Protein AF-A0AAU5QF45-F1 (afdb_monomer)

Foldseek 3Di:
DKDWDLDDDPVVCCLELAVPFDQDPVRDTHRDPDHHFDWAWDKDWDDDPPDIDIDTARIWTKYFPDDWDDPDPVDRIIGMIDIGQDDDDPDPDSDDDDDPQWAAFQEWEWDLETDTPDPRHAFAADQVSCPRYQYVVLAFGDFNIWHAGNPRWTWGHGSPGIDTDTGD

Mean predicted aligned error: 10.62 Å

Structure (mmCIF, N/CA/C/O backbone):
data_AF-A0AAU5QF45-F1
#
_entry.id   AF-A0AAU5QF45-F1
#
loop_
_atom_site.group_PDB
_atom_site.id
_atom_site.type_symbol
_atom_site.label_atom_id
_atom_site.label_alt_id
_atom_site.label_comp_id
_atom_site.label_asym_id
_atom_site.label_entity_id
_atom_site.label_seq_id
_atom_site.pdbx_PDB_ins_code
_atom_site.Cartn_x
_atom_site.Cartn_y
_atom_site.Cartn_z
_atom_site.occupancy
_atom_site.B_iso_or_equiv
_atom_site.auth_seq_id
_atom_site.auth_comp_id
_atom_site.auth_asym_id
_atom_site.auth_atom_id
_atom_site.pdbx_PD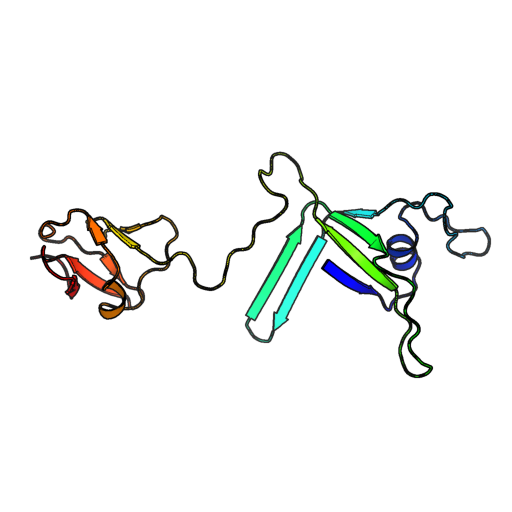B_model_num
ATOM 1 N N . MET A 1 1 ? 7.590 5.529 -5.315 1.00 82.38 1 MET A N 1
ATOM 2 C CA . MET A 1 1 ? 8.402 4.374 -4.861 1.00 82.38 1 MET A CA 1
ATOM 3 C C . MET A 1 1 ? 9.501 4.142 -5.879 1.00 82.38 1 MET A C 1
ATOM 5 O O . MET A 1 1 ? 9.221 4.347 -7.054 1.00 82.38 1 MET A O 1
ATOM 9 N N . THR A 1 2 ? 10.705 3.755 -5.465 1.00 88.69 2 THR A N 1
ATOM 10 C CA . THR A 1 2 ? 11.815 3.466 -6.383 1.00 88.69 2 THR A CA 1
ATOM 11 C C . THR A 1 2 ? 12.268 2.015 -6.259 1.00 88.69 2 THR A C 1
ATOM 13 O O . THR A 1 2 ? 12.228 1.444 -5.171 1.00 88.69 2 THR A O 1
ATOM 16 N N . PHE A 1 3 ? 12.667 1.408 -7.372 1.00 88.69 3 PHE A N 1
ATOM 17 C CA . PHE A 1 3 ? 13.317 0.098 -7.399 1.00 88.69 3 PHE A CA 1
ATOM 18 C C . PHE A 1 3 ? 14.321 0.038 -8.546 1.00 88.69 3 PHE A C 1
ATOM 20 O O . PHE A 1 3 ? 14.194 0.767 -9.526 1.00 88.69 3 PHE A O 1
ATOM 27 N N . THR A 1 4 ? 15.312 -0.837 -8.433 1.00 91.94 4 THR A N 1
ATOM 28 C CA . THR A 1 4 ? 16.371 -0.971 -9.436 1.00 91.94 4 THR A CA 1
ATOM 29 C C . THR A 1 4 ? 16.152 -2.239 -10.239 1.00 91.94 4 THR A C 1
ATOM 31 O O . THR A 1 4 ? 16.122 -3.333 -9.677 1.00 91.94 4 THR A O 1
ATOM 34 N N . LEU A 1 5 ? 16.019 -2.104 -11.557 1.00 91.50 5 LEU A N 1
ATOM 35 C CA . LEU A 1 5 ? 16.089 -3.254 -12.450 1.00 91.50 5 LEU A CA 1
ATOM 36 C C . LEU A 1 5 ? 17.552 -3.611 -12.704 1.00 91.50 5 LEU A C 1
ATOM 38 O O . LEU A 1 5 ? 18.365 -2.736 -12.987 1.00 91.50 5 LEU A O 1
ATOM 42 N N . GLN A 1 6 ? 17.866 -4.902 -12.642 1.00 91.81 6 GLN A N 1
ATOM 43 C CA . GLN A 1 6 ? 19.173 -5.437 -13.047 1.00 91.81 6 GLN A CA 1
ATOM 44 C C . GLN A 1 6 ? 19.124 -6.137 -14.411 1.00 91.81 6 GLN A C 1
ATOM 46 O O . GLN A 1 6 ? 20.151 -6.518 -14.961 1.00 91.81 6 GLN A O 1
ATOM 51 N N . GLN A 1 7 ? 17.926 -6.321 -14.968 1.00 91.31 7 GLN A N 1
ATOM 52 C CA . GLN A 1 7 ? 17.733 -6.951 -16.266 1.00 91.31 7 GLN A CA 1
ATOM 53 C C . GLN A 1 7 ? 17.799 -5.891 -17.370 1.00 91.31 7 GLN A C 1
ATOM 55 O O . GLN A 1 7 ? 17.075 -4.902 -17.324 1.00 91.31 7 GLN A O 1
ATOM 60 N N . PHE A 1 8 ? 18.660 -6.114 -18.364 1.00 91.75 8 PHE A N 1
ATOM 61 C CA . PHE A 1 8 ? 18.877 -5.222 -19.512 1.00 91.75 8 PHE A CA 1
ATOM 62 C C . PHE A 1 8 ? 18.262 -5.818 -20.783 1.00 91.75 8 PHE A C 1
ATOM 64 O O . PHE A 1 8 ? 18.930 -5.990 -21.801 1.00 91.75 8 PHE A O 1
ATOM 71 N N . ASP A 1 9 ? 16.984 -6.183 -20.716 1.00 94.31 9 ASP A N 1
ATOM 72 C CA . ASP A 1 9 ? 16.231 -6.602 -21.894 1.00 94.31 9 ASP A CA 1
ATOM 73 C C . ASP A 1 9 ? 15.424 -5.442 -22.491 1.00 94.31 9 ASP A C 1
ATOM 75 O O . ASP A 1 9 ? 15.320 -4.350 -21.929 1.00 94.31 9 ASP A O 1
ATOM 79 N N . THR A 1 10 ? 14.827 -5.671 -23.657 1.00 93.69 10 THR A N 1
ATOM 80 C CA . THR A 1 10 ? 14.033 -4.655 -24.354 1.00 93.69 10 THR A CA 1
ATOM 81 C C . THR A 1 10 ? 12.887 -4.094 -23.507 1.00 93.69 10 THR A C 1
ATOM 83 O O . THR A 1 10 ? 12.566 -2.910 -23.624 1.00 93.69 10 THR A O 1
ATOM 86 N N . ALA A 1 11 ? 12.253 -4.917 -22.668 1.00 93.56 11 ALA A N 1
ATOM 87 C CA . ALA A 1 11 ? 11.130 -4.487 -21.843 1.00 93.56 11 ALA A CA 1
ATOM 88 C C . ALA A 1 11 ? 11.601 -3.564 -20.709 1.00 93.56 11 ALA A C 1
ATOM 90 O O . ALA A 1 11 ? 11.032 -2.488 -20.518 1.00 93.56 11 ALA A O 1
ATOM 91 N N . ALA A 1 12 ? 12.678 -3.934 -20.017 1.00 92.31 12 ALA A N 1
ATOM 92 C CA . ALA A 1 12 ? 13.308 -3.126 -18.981 1.00 92.31 12 ALA A CA 1
ATOM 93 C C . ALA A 1 12 ? 13.858 -1.805 -19.535 1.00 92.31 12 ALA A C 1
ATOM 95 O O . ALA A 1 12 ? 13.633 -0.742 -18.956 1.00 92.31 12 ALA A O 1
ATOM 96 N N . LEU A 1 13 ? 14.509 -1.848 -20.700 1.00 94.12 13 LEU A N 1
ATOM 97 C CA . LEU A 1 13 ? 15.023 -0.651 -21.365 1.00 94.12 13 LEU A CA 1
ATOM 98 C C . LEU A 1 13 ? 13.896 0.301 -21.777 1.00 94.12 13 LEU A C 1
ATOM 100 O O . LEU A 1 13 ? 14.053 1.508 -21.640 1.00 94.12 13 LEU A O 1
ATOM 104 N N . ARG A 1 14 ? 12.735 -0.209 -22.205 1.00 94.88 14 ARG A N 1
ATOM 105 C CA . ARG A 1 14 ? 11.541 0.620 -22.458 1.00 94.88 14 ARG A CA 1
ATOM 106 C C . ARG A 1 14 ? 10.937 1.196 -21.183 1.00 94.88 14 ARG A C 1
ATOM 108 O O . ARG A 1 14 ? 10.520 2.348 -21.181 1.00 94.88 14 ARG A O 1
ATOM 115 N N . LEU A 1 15 ? 10.922 0.442 -20.086 1.00 93.62 15 LEU A N 1
ATOM 116 C CA . LEU A 1 15 ? 10.494 0.986 -18.794 1.00 93.62 15 LEU A CA 1
ATOM 117 C C . LEU A 1 15 ? 11.398 2.145 -18.337 1.00 93.62 15 LEU A C 1
ATOM 119 O O . LEU A 1 15 ? 10.901 3.109 -17.757 1.00 93.62 15 LEU A O 1
ATOM 123 N N . TYR A 1 16 ? 12.703 2.071 -18.623 1.00 94.88 16 TYR A N 1
ATOM 124 C CA . TYR A 1 16 ? 13.690 3.073 -18.213 1.00 94.88 16 TYR A CA 1
ATOM 125 C C . TYR A 1 16 ? 13.796 4.276 -19.169 1.00 94.88 16 TYR A C 1
ATOM 127 O O . TYR A 1 16 ? 13.716 5.421 -18.728 1.00 94.88 16 TYR A O 1
ATOM 135 N N . PHE A 1 17 ? 13.944 4.043 -20.476 1.00 94.81 17 PHE A N 1
ATOM 136 C CA . PHE A 1 17 ? 14.152 5.091 -21.487 1.00 94.81 17 PHE A CA 1
ATOM 137 C C . PHE A 1 17 ? 12.861 5.640 -22.103 1.00 94.81 17 PHE A C 1
ATOM 139 O O . PHE A 1 17 ? 12.905 6.663 -22.779 1.00 94.81 17 PHE A O 1
ATOM 146 N N . GLY A 1 18 ? 11.717 5.003 -21.852 1.00 94.94 18 GLY A N 1
ATOM 147 C CA . GLY A 1 18 ? 10.401 5.445 -22.308 1.00 94.94 18 GLY A CA 1
ATOM 148 C C . GLY A 1 18 ? 9.655 4.348 -23.064 1.00 94.94 18 GLY A C 1
ATOM 149 O O . GLY A 1 18 ? 10.239 3.606 -23.862 1.00 94.94 18 GLY A O 1
ATOM 150 N N . ALA A 1 19 ? 8.344 4.256 -22.839 1.00 95.56 19 ALA A N 1
ATOM 151 C CA . ALA A 1 19 ? 7.474 3.245 -23.442 1.00 95.56 19 ALA A CA 1
ATOM 152 C C . ALA A 1 19 ? 7.481 3.314 -24.978 1.00 95.56 19 ALA A C 1
ATOM 154 O O . ALA A 1 19 ? 7.336 2.299 -25.660 1.00 95.56 19 ALA A O 1
ATOM 155 N N . ASN A 1 20 ? 7.702 4.516 -25.513 1.00 96.31 20 ASN A N 1
ATOM 156 C CA . ASN A 1 20 ? 7.814 4.822 -26.932 1.00 96.31 20 ASN A CA 1
ATOM 157 C C . ASN A 1 20 ? 9.216 4.563 -27.523 1.00 96.31 20 ASN A C 1
ATOM 159 O O . ASN A 1 20 ? 9.462 4.950 -28.665 1.00 96.31 20 ASN A O 1
ATOM 163 N N . SER A 1 21 ? 10.134 3.909 -26.797 1.00 96.44 21 SER A N 1
ATOM 164 C CA . SER A 1 21 ? 11.488 3.631 -27.302 1.00 96.44 21 SER A CA 1
ATOM 165 C C . SER A 1 21 ? 11.461 2.621 -28.469 1.00 96.44 21 SER A C 1
ATOM 167 O O . SER A 1 21 ? 11.018 1.470 -28.286 1.00 96.44 21 SER A O 1
ATOM 169 N N . PRO A 1 22 ? 11.921 3.009 -29.678 1.00 95.94 22 PRO A N 1
ATOM 170 C CA . PRO A 1 22 ? 11.913 2.140 -30.851 1.00 95.94 22 PRO A CA 1
ATOM 171 C C . PRO A 1 22 ? 13.019 1.082 -30.789 1.00 95.94 22 PRO A C 1
ATOM 173 O O . PRO A 1 22 ? 14.043 1.269 -30.137 1.00 95.94 22 PRO A O 1
ATOM 176 N N . ILE A 1 23 ? 12.824 -0.017 -31.523 1.00 96.56 23 ILE A N 1
ATOM 177 C CA . ILE A 1 23 ? 13.908 -0.958 -31.836 1.00 96.56 23 ILE A CA 1
ATOM 178 C C . ILE A 1 23 ? 14.524 -0.523 -33.155 1.00 96.56 23 ILE A C 1
ATOM 180 O O . ILE A 1 23 ? 13.808 -0.346 -34.143 1.00 96.56 23 ILE A O 1
ATOM 184 N N . LEU A 1 24 ? 15.832 -0.308 -33.154 1.00 95.88 24 LEU A N 1
ATOM 185 C CA . LEU A 1 24 ? 16.582 0.095 -34.333 1.00 95.88 24 LEU A CA 1
ATOM 186 C C . LEU A 1 24 ? 16.886 -1.124 -35.227 1.00 95.88 24 LEU A C 1
ATOM 188 O O . LEU A 1 24 ? 16.775 -2.266 -34.775 1.00 95.88 24 LEU A O 1
ATOM 192 N N . PRO A 1 25 ? 17.273 -0.919 -36.501 1.00 95.69 25 PRO A N 1
ATOM 193 C CA . PRO A 1 25 ? 17.556 -2.020 -37.429 1.00 95.69 25 PRO A CA 1
ATOM 194 C C . PRO A 1 25 ? 18.666 -2.979 -36.974 1.00 95.69 25 PRO A C 1
ATOM 196 O O . PRO A 1 25 ? 18.708 -4.119 -37.426 1.00 95.69 25 PRO A O 1
ATOM 199 N N . ASP A 1 26 ? 19.552 -2.527 -36.087 1.00 94.44 26 ASP A N 1
ATOM 200 C CA . ASP A 1 26 ? 20.628 -3.319 -35.481 1.00 94.44 26 ASP A CA 1
ATOM 201 C C . ASP A 1 26 ? 20.188 -4.093 -34.221 1.00 94.44 26 ASP A C 1
ATOM 203 O O . ASP A 1 26 ? 20.990 -4.807 -33.623 1.00 94.44 26 ASP A O 1
ATOM 207 N N . GLY A 1 27 ? 18.919 -3.966 -33.819 1.00 91.38 27 GLY A N 1
ATOM 208 C CA . GLY A 1 27 ? 18.349 -4.599 -32.630 1.00 91.38 27 GLY A CA 1
ATOM 209 C C . GLY A 1 27 ? 18.519 -3.803 -31.333 1.00 91.38 27 GLY A C 1
ATOM 210 O O . GLY A 1 27 ? 18.005 -4.232 -30.299 1.00 91.38 27 GLY A O 1
ATOM 211 N N . SER A 1 28 ? 19.192 -2.649 -31.358 1.00 94.31 28 SER A N 1
ATOM 212 C CA . SER A 1 28 ? 19.330 -1.791 -30.178 1.00 94.31 28 SER A CA 1
ATOM 213 C C . SER A 1 28 ? 18.027 -1.054 -29.839 1.00 94.31 28 SER A C 1
ATOM 215 O O . SER A 1 28 ? 17.150 -0.862 -30.686 1.00 94.31 28 SER A O 1
ATOM 217 N N . VAL A 1 29 ? 17.882 -0.640 -28.577 1.00 95.50 29 VAL A N 1
ATOM 218 C CA . VAL A 1 29 ? 16.759 0.198 -28.131 1.00 95.50 29 VAL A CA 1
ATOM 219 C C . VAL A 1 29 ? 17.171 1.661 -28.257 1.00 95.50 29 VAL A C 1
ATOM 221 O O . VAL A 1 29 ? 18.080 2.116 -27.566 1.00 95.50 29 VAL A O 1
ATOM 224 N N . GLY A 1 30 ? 16.511 2.399 -29.147 1.00 94.56 30 GLY A N 1
ATOM 225 C CA . GLY A 1 30 ? 16.758 3.826 -29.331 1.00 94.56 30 GLY A CA 1
ATOM 226 C C . GLY A 1 30 ? 16.154 4.646 -28.194 1.00 94.56 30 GLY A C 1
ATOM 227 O O . GLY A 1 30 ? 15.021 4.395 -27.790 1.00 94.56 30 GLY A O 1
ATOM 228 N N . VAL A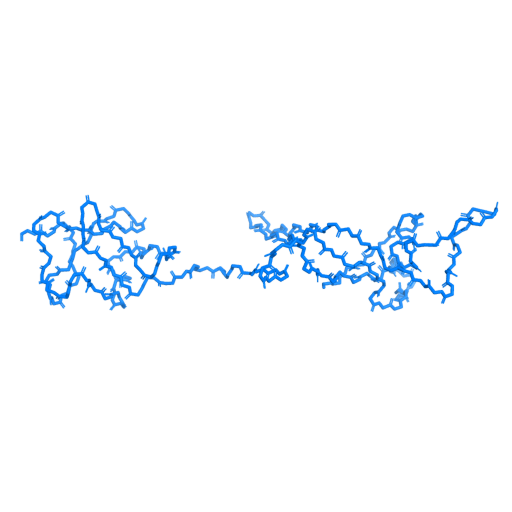 1 31 ? 16.879 5.653 -27.705 1.00 94.38 31 VAL A N 1
ATOM 229 C CA . VAL A 1 31 ? 16.364 6.579 -26.685 1.00 94.38 31 VAL A CA 1
ATOM 230 C C . VAL A 1 31 ? 15.616 7.726 -27.378 1.00 94.38 31 VAL A C 1
ATOM 232 O O . VAL A 1 31 ? 16.233 8.472 -28.144 1.00 94.38 31 VAL A O 1
ATOM 235 N N . PRO A 1 32 ? 14.300 7.880 -27.162 1.00 93.69 32 PRO A N 1
ATOM 236 C CA . PRO A 1 32 ? 13.516 8.932 -27.797 1.00 93.69 32 PRO A CA 1
ATOM 237 C C . PRO A 1 32 ? 13.879 10.314 -27.238 1.00 93.69 32 PRO A C 1
ATOM 239 O O . PRO A 1 32 ? 14.190 10.472 -26.061 1.00 93.69 32 PRO A O 1
ATOM 242 N N . THR A 1 33 ? 13.794 11.346 -28.081 1.00 94.19 33 THR A N 1
ATOM 243 C CA . THR A 1 33 ? 14.033 12.745 -27.676 1.00 94.19 33 THR A CA 1
ATOM 244 C C . THR A 1 33 ? 12.958 13.280 -26.733 1.00 94.19 33 THR A C 1
ATOM 246 O O . THR A 1 33 ? 13.243 14.146 -25.910 1.00 94.19 33 THR A O 1
ATOM 249 N N . ASN A 1 34 ? 11.735 12.755 -26.841 1.00 94.56 34 ASN A N 1
ATOM 250 C CA . ASN A 1 34 ? 10.635 13.006 -25.920 1.00 94.56 34 ASN A CA 1
ATOM 251 C C . ASN A 1 34 ? 10.124 11.664 -25.358 1.00 94.56 34 ASN A C 1
ATOM 253 O O . ASN A 1 34 ? 9.234 11.047 -25.953 1.00 94.56 34 ASN A O 1
ATOM 257 N N . PRO A 1 35 ? 10.742 11.155 -24.283 1.00 94.50 35 PRO A N 1
ATOM 258 C CA . PRO A 1 35 ? 10.392 9.867 -23.701 1.00 94.50 35 PRO A CA 1
ATOM 259 C C . PRO A 1 35 ? 9.051 9.912 -22.967 1.00 94.50 35 PRO A C 1
ATOM 261 O O . PRO A 1 35 ? 8.773 10.835 -22.202 1.00 94.50 35 PRO A O 1
ATOM 264 N N . GLU A 1 36 ? 8.228 8.886 -23.178 1.00 96.25 36 GLU A N 1
ATOM 265 C CA . GLU A 1 36 ? 6.919 8.751 -22.535 1.00 96.25 36 GLU A CA 1
ATOM 266 C C . GLU A 1 36 ? 6.963 7.724 -21.392 1.00 96.25 36 GLU A C 1
ATOM 268 O O . GLU A 1 36 ? 7.483 6.619 -21.582 1.00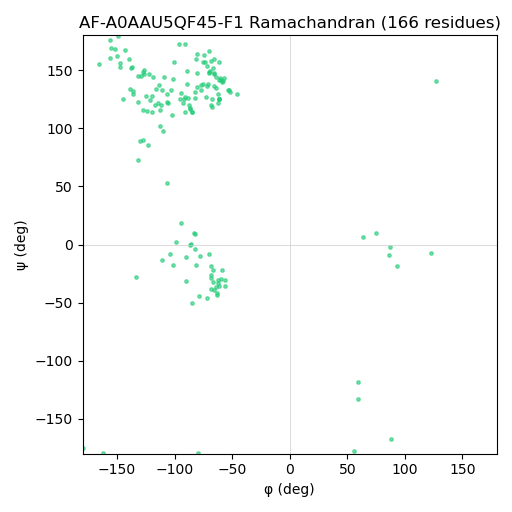 96.25 36 GLU A O 1
ATOM 273 N N . PRO A 1 37 ? 6.408 8.036 -20.206 1.00 96.00 37 PRO A N 1
ATOM 274 C CA . PRO A 1 37 ? 6.339 7.082 -19.107 1.00 96.00 37 PRO A CA 1
ATOM 275 C C . PRO A 1 37 ? 5.418 5.910 -19.462 1.00 96.00 37 PRO A C 1
ATOM 277 O O . PRO A 1 37 ? 4.397 6.070 -20.133 1.00 96.00 37 PRO A O 1
ATOM 280 N N . THR A 1 38 ? 5.735 4.724 -18.949 1.00 96.00 38 THR A N 1
ATOM 281 C CA . THR A 1 38 ? 4.836 3.572 -19.074 1.00 96.00 38 THR A CA 1
ATOM 282 C C . THR A 1 38 ? 3.637 3.767 -18.151 1.00 96.00 38 THR A C 1
ATOM 284 O O . THR A 1 38 ? 3.814 3.999 -16.957 1.00 96.00 38 THR A O 1
ATOM 287 N N . GLN A 1 39 ? 2.416 3.656 -18.679 1.00 95.31 39 GLN A N 1
ATOM 288 C CA . GLN A 1 39 ? 1.196 3.674 -17.869 1.00 95.31 39 GLN A CA 1
ATOM 289 C C . GLN A 1 39 ? 0.650 2.258 -17.682 1.00 95.31 39 GLN A C 1
ATOM 291 O O . GLN A 1 39 ? 0.154 1.651 -18.629 1.00 95.31 39 GLN A O 1
ATOM 296 N N . SER A 1 40 ? 0.714 1.734 -16.458 1.00 93.38 40 SER A N 1
ATOM 297 C CA . SER A 1 40 ? 0.207 0.395 -16.137 1.00 93.38 40 SER A CA 1
ATOM 298 C C . SER A 1 40 ? -0.248 0.274 -14.684 1.00 93.38 40 SER A C 1
ATOM 300 O O . SER A 1 40 ? 0.030 1.140 -13.850 1.00 93.38 40 SER A O 1
ATOM 302 N N . GLY A 1 41 ? -0.942 -0.821 -14.368 1.00 92.31 41 GLY A N 1
ATOM 303 C CA . GLY A 1 41 ? -1.115 -1.245 -12.982 1.00 92.31 41 GLY A CA 1
ATOM 304 C C . GLY A 1 41 ? 0.226 -1.670 -12.378 1.00 92.31 41 GLY A C 1
ATOM 305 O O . GLY A 1 41 ? 1.126 -2.111 -13.097 1.00 92.31 41 GLY A O 1
ATOM 306 N N . PHE A 1 42 ? 0.357 -1.524 -11.064 1.00 91.81 42 PHE A N 1
ATOM 307 C CA . PHE A 1 42 ? 1.553 -1.891 -10.320 1.00 91.81 42 PHE A CA 1
ATOM 308 C C . PHE A 1 42 ? 1.173 -2.617 -9.027 1.00 91.81 42 PHE A C 1
ATOM 310 O O . PHE A 1 42 ? 0.313 -2.149 -8.280 1.00 91.81 42 PHE A O 1
ATOM 317 N N . LEU A 1 43 ? 1.826 -3.747 -8.760 1.00 90.19 43 LEU A N 1
ATOM 318 C CA . LEU A 1 43 ? 1.687 -4.523 -7.532 1.00 90.19 43 LEU A CA 1
ATOM 319 C C . LEU A 1 43 ? 3.084 -4.860 -7.007 1.00 90.19 43 LEU A C 1
ATOM 321 O O . LEU A 1 43 ? 3.863 -5.505 -7.703 1.00 90.19 43 LEU A O 1
ATOM 325 N N . ALA A 1 44 ? 3.374 -4.461 -5.774 1.00 88.94 44 ALA A N 1
ATOM 326 C CA . ALA A 1 44 ? 4.520 -4.945 -5.014 1.00 88.94 44 ALA A CA 1
ATOM 327 C C . ALA A 1 44 ? 4.018 -5.690 -3.782 1.00 88.94 44 ALA A C 1
ATOM 329 O O . ALA A 1 44 ? 3.138 -5.196 -3.082 1.00 88.94 44 ALA A O 1
ATOM 330 N N . ILE A 1 45 ? 4.587 -6.860 -3.510 1.00 87.25 45 ILE A N 1
ATOM 331 C CA . ILE A 1 45 ? 4.331 -7.619 -2.288 1.00 87.25 45 ILE A CA 1
ATOM 332 C C . ILE A 1 45 ? 5.667 -7.750 -1.569 1.00 87.25 45 ILE A C 1
ATOM 334 O O . ILE A 1 45 ? 6.596 -8.377 -2.071 1.00 87.25 45 ILE A O 1
ATOM 338 N N . PHE A 1 46 ? 5.760 -7.115 -0.412 1.00 86.31 46 PHE A N 1
ATOM 339 C CA . PHE A 1 46 ? 6.876 -7.212 0.509 1.00 86.31 46 PHE A CA 1
ATOM 340 C C . PHE A 1 46 ? 6.613 -8.405 1.424 1.00 86.31 46 PHE A C 1
ATOM 342 O O . PHE A 1 46 ? 5.588 -8.452 2.107 1.00 86.31 46 PHE A O 1
ATOM 349 N N . VAL A 1 47 ? 7.522 -9.374 1.389 1.00 88.75 47 VAL A N 1
ATOM 350 C CA . VAL A 1 47 ? 7.448 -10.606 2.175 1.00 88.75 47 VAL A CA 1
ATOM 351 C C . VAL A 1 47 ? 8.566 -10.574 3.207 1.00 88.75 47 VAL A C 1
ATOM 353 O O . VAL A 1 47 ? 9.736 -10.502 2.831 1.00 88.75 47 VAL A O 1
ATOM 356 N N . ASP A 1 48 ? 8.203 -10.626 4.486 1.00 87.44 48 ASP A N 1
ATOM 357 C CA . ASP A 1 48 ? 9.127 -10.730 5.617 1.00 87.44 48 ASP A CA 1
ATOM 358 C C . ASP A 1 48 ? 8.676 -11.867 6.546 1.00 87.44 48 ASP A C 1
ATOM 360 O O . ASP A 1 48 ? 7.849 -11.691 7.447 1.00 87.44 48 ASP A O 1
ATOM 364 N N . GLY A 1 49 ? 9.169 -13.077 6.265 1.00 90.50 49 GLY A N 1
ATOM 365 C CA . GLY A 1 49 ? 8.719 -14.294 6.937 1.00 90.50 49 GLY A CA 1
ATOM 366 C C . GLY A 1 49 ? 7.217 -14.526 6.742 1.00 90.50 49 GLY A C 1
ATOM 367 O O . GLY A 1 49 ? 6.752 -14.701 5.619 1.00 90.50 49 GLY A O 1
ATOM 368 N N . GLU A 1 50 ? 6.460 -14.535 7.841 1.00 84.62 50 GLU A N 1
ATOM 369 C CA . GLU A 1 50 ? 4.994 -14.668 7.823 1.00 84.62 50 GLU A CA 1
ATOM 370 C C . GLU A 1 50 ? 4.271 -13.339 7.529 1.00 84.62 50 GLU A C 1
ATOM 372 O O . GLU A 1 50 ? 3.098 -13.334 7.140 1.00 84.62 50 GLU A O 1
ATOM 377 N N . ASN A 1 51 ? 4.960 -12.202 7.678 1.00 77.56 51 ASN A N 1
ATOM 378 C CA . ASN A 1 51 ? 4.380 -10.886 7.453 1.00 77.56 51 ASN A CA 1
ATOM 379 C C . ASN A 1 51 ? 4.390 -10.539 5.964 1.00 77.56 51 ASN A C 1
ATOM 381 O O . ASN A 1 51 ? 5.415 -10.614 5.285 1.00 77.56 51 ASN A O 1
ATOM 385 N N . HIS A 1 52 ? 3.236 -10.095 5.474 1.00 81.56 52 HIS A N 1
ATOM 386 C CA . HIS A 1 52 ? 3.063 -9.660 4.097 1.00 81.56 52 HIS A CA 1
ATOM 387 C C . HIS A 1 52 ? 2.507 -8.241 4.077 1.00 81.56 52 HIS A C 1
ATOM 389 O O . HIS A 1 52 ? 1.469 -7.959 4.678 1.00 81.56 52 HIS A O 1
ATOM 395 N N . PHE A 1 53 ? 3.171 -7.354 3.346 1.00 82.25 53 PHE A N 1
ATOM 396 C CA . PHE A 1 53 ? 2.674 -6.015 3.059 1.00 82.25 53 PHE A CA 1
ATOM 397 C C . PHE A 1 53 ? 2.582 -5.847 1.547 1.00 82.25 53 PHE A C 1
ATOM 399 O O . PHE A 1 53 ? 3.562 -6.048 0.841 1.00 82.25 53 PHE A O 1
ATOM 406 N N . ALA A 1 54 ? 1.408 -5.498 1.027 1.00 84.75 54 ALA A N 1
ATOM 407 C CA . ALA A 1 54 ? 1.211 -5.306 -0.404 1.00 84.75 54 ALA A CA 1
ATOM 408 C C . ALA A 1 54 ? 0.917 -3.839 -0.723 1.00 84.75 54 ALA A C 1
ATOM 410 O O . ALA A 1 54 ? 0.116 -3.186 -0.057 1.00 84.75 54 ALA A O 1
ATOM 411 N N . PHE A 1 55 ? 1.535 -3.343 -1.790 1.00 86.31 55 PHE A N 1
ATOM 412 C CA . PHE A 1 55 ? 1.237 -2.060 -2.401 1.00 86.31 55 PHE A CA 1
ATOM 413 C C . PHE A 1 55 ? 0.633 -2.298 -3.783 1.00 86.31 55 PHE A C 1
ATOM 415 O O . PHE A 1 55 ? 1.309 -2.802 -4.678 1.00 86.31 55 PHE A O 1
ATOM 422 N N . TYR A 1 56 ? -0.629 -1.912 -3.964 1.00 88.81 56 TYR A N 1
ATOM 423 C CA . TYR A 1 56 ? -1.332 -2.027 -5.238 1.00 88.81 56 TYR A CA 1
ATOM 424 C C . TYR A 1 56 ? -1.788 -0.656 -5.737 1.00 88.81 56 TYR A C 1
ATOM 426 O O . TYR A 1 56 ? -2.479 0.076 -5.029 1.00 88.81 56 TYR A O 1
ATOM 434 N N . ALA A 1 57 ? -1.435 -0.334 -6.980 1.00 91.62 57 ALA A N 1
ATOM 435 C CA . ALA A 1 57 ? -1.922 0.828 -7.705 1.00 91.62 57 ALA A CA 1
ATOM 436 C C . ALA A 1 57 ? -2.552 0.369 -9.033 1.00 91.62 57 ALA A C 1
ATOM 438 O O . ALA A 1 57 ? -1.830 -0.115 -9.906 1.00 91.62 57 ALA A O 1
ATOM 439 N N . PRO A 1 58 ? -3.874 0.538 -9.240 1.00 91.00 58 PRO A N 1
ATOM 440 C CA . PRO A 1 58 ? -4.538 0.123 -10.482 1.00 91.00 58 PRO A CA 1
ATOM 441 C C . PRO A 1 58 ? -4.087 0.944 -11.698 1.00 91.00 58 PRO A C 1
ATOM 443 O O . PRO A 1 58 ? -4.188 0.482 -12.831 1.00 91.00 58 PRO A O 1
ATOM 446 N N . ARG A 1 59 ? -3.562 2.153 -11.466 1.00 93.75 59 ARG A N 1
ATOM 447 C CA . ARG A 1 59 ? -2.907 2.986 -12.473 1.00 93.75 59 ARG A CA 1
ATOM 448 C C . ARG A 1 59 ? -1.665 3.628 -11.874 1.00 93.75 59 ARG A C 1
ATOM 450 O O . ARG A 1 59 ? -1.712 4.191 -10.781 1.00 93.75 59 ARG A O 1
ATOM 457 N N . SER A 1 60 ? -0.568 3.580 -12.610 1.00 94.50 60 SER A N 1
ATOM 458 C CA . SER A 1 60 ? 0.689 4.221 -12.250 1.00 94.50 60 SER A CA 1
ATOM 459 C C . SER A 1 60 ? 1.438 4.686 -13.494 1.00 94.50 60 SER A C 1
ATOM 461 O O . SER A 1 60 ? 1.253 4.125 -14.572 1.00 94.50 60 SER A O 1
ATOM 463 N N . GLU A 1 61 ? 2.255 5.721 -13.332 1.00 95.69 61 GLU A N 1
ATOM 464 C CA . GLU A 1 61 ? 3.307 6.101 -14.272 1.00 95.69 61 GLU A CA 1
ATOM 465 C C . GLU A 1 61 ? 4.619 5.479 -13.788 1.00 95.69 61 GLU A C 1
ATOM 467 O O . GLU A 1 61 ? 5.015 5.680 -12.635 1.00 95.69 61 GLU A O 1
ATOM 472 N N . ILE A 1 62 ? 5.274 4.720 -14.662 1.00 95.00 62 ILE A N 1
ATOM 473 C CA . ILE A 1 62 ? 6.574 4.100 -14.418 1.00 95.00 62 ILE A CA 1
ATOM 474 C C . ILE A 1 62 ? 7.581 4.730 -15.373 1.00 95.00 62 ILE A C 1
ATOM 476 O O . ILE A 1 62 ? 7.392 4.703 -16.593 1.00 95.00 62 ILE A O 1
ATOM 480 N N . TYR A 1 63 ? 8.630 5.323 -14.813 1.00 94.44 63 TYR A N 1
ATOM 481 C CA . TYR A 1 63 ? 9.688 5.973 -15.582 1.00 94.44 63 TYR A CA 1
ATOM 482 C C . TYR A 1 63 ? 10.998 6.009 -14.797 1.00 94.44 63 TYR A C 1
ATOM 484 O O . TYR A 1 63 ? 10.991 5.717 -13.601 1.00 94.44 63 TYR A O 1
ATOM 492 N N . ARG A 1 64 ? 12.123 6.362 -15.434 1.00 92.81 64 ARG A N 1
ATOM 493 C CA . ARG A 1 64 ? 13.410 6.477 -14.729 1.00 92.81 64 ARG A CA 1
ATOM 494 C C . ARG A 1 64 ? 13.298 7.396 -13.511 1.00 92.81 64 ARG A C 1
ATOM 496 O O . ARG A 1 64 ? 12.726 8.485 -13.592 1.00 92.81 64 ARG A O 1
ATOM 503 N N . ALA A 1 65 ? 13.836 6.934 -12.388 1.00 90.44 65 ALA A N 1
ATOM 504 C CA . ALA A 1 65 ? 13.924 7.726 -11.164 1.00 90.44 65 ALA A CA 1
ATOM 505 C C . ALA A 1 65 ? 15.232 8.517 -11.084 1.00 90.44 65 ALA A C 1
ATOM 507 O O . ALA A 1 65 ? 15.244 9.595 -10.499 1.00 90.44 65 ALA A O 1
ATOM 508 N N . ASP A 1 66 ? 16.303 7.969 -11.655 1.00 89.12 66 ASP A N 1
ATOM 509 C CA . ASP A 1 66 ? 17.657 8.513 -11.590 1.00 89.12 66 ASP A CA 1
ATOM 510 C C . ASP A 1 66 ? 18.489 8.007 -12.781 1.00 89.12 66 ASP A C 1
ATOM 512 O O . ASP A 1 66 ? 18.020 7.175 -13.576 1.00 89.12 66 ASP A O 1
ATOM 516 N N . ASP A 1 67 ? 19.718 8.499 -12.894 1.00 88.00 67 ASP A N 1
ATOM 517 C CA . ASP A 1 67 ? 20.714 8.038 -13.854 1.00 88.00 67 ASP A CA 1
ATOM 518 C C . ASP A 1 67 ? 21.070 6.556 -13.639 1.00 88.00 67 ASP A C 1
ATOM 520 O O . ASP A 1 67 ? 20.862 5.969 -12.574 1.00 88.00 67 ASP A O 1
ATOM 524 N N . MET A 1 68 ? 21.577 5.913 -14.694 1.00 86.12 68 MET A N 1
ATOM 525 C CA . MET A 1 68 ? 21.963 4.505 -14.651 1.00 86.12 68 MET A CA 1
ATOM 526 C C . MET A 1 68 ? 23.069 4.309 -13.611 1.00 86.12 68 MET A C 1
ATOM 528 O O . MET A 1 68 ? 24.121 4.944 -13.675 1.00 86.12 68 MET A O 1
ATOM 532 N N . ALA A 1 69 ? 22.837 3.401 -12.669 1.00 84.31 69 ALA A N 1
ATOM 533 C CA . ALA A 1 69 ? 23.757 3.146 -11.577 1.00 84.31 69 ALA A CA 1
ATOM 534 C C . ALA A 1 69 ? 24.830 2.146 -12.019 1.00 84.31 69 ALA A C 1
ATOM 536 O O . ALA A 1 69 ? 24.535 0.979 -12.275 1.00 84.31 69 ALA A O 1
ATOM 537 N N . ILE A 1 70 ? 26.081 2.598 -12.083 1.00 81.31 70 ILE A N 1
ATOM 538 C CA . ILE A 1 70 ? 27.268 1.753 -12.258 1.00 81.31 70 ILE A CA 1
ATOM 539 C C . ILE A 1 70 ? 28.224 2.137 -11.131 1.00 81.31 70 ILE A C 1
ATOM 541 O O . ILE A 1 70 ? 28.964 3.110 -11.246 1.00 81.31 70 ILE A O 1
ATOM 545 N N . ALA A 1 71 ? 28.109 1.447 -9.997 1.00 73.00 71 ALA A N 1
ATOM 546 C CA . ALA A 1 71 ? 28.768 1.867 -8.761 1.00 73.00 71 ALA A CA 1
ATOM 547 C C . ALA A 1 71 ? 30.264 1.511 -8.731 1.00 73.00 71 ALA A C 1
ATOM 549 O O . ALA A 1 71 ? 31.084 2.348 -8.359 1.00 73.00 71 ALA A O 1
ATOM 550 N N . ASP A 1 72 ? 30.625 0.298 -9.148 1.00 74.12 72 ASP A N 1
ATOM 551 C CA . ASP A 1 72 ? 32.002 -0.199 -9.206 1.00 74.12 72 ASP A CA 1
ATOM 552 C C . ASP A 1 72 ? 32.092 -1.435 -10.128 1.00 74.12 72 ASP A C 1
ATOM 554 O O . ASP A 1 72 ? 31.101 -1.851 -10.728 1.00 74.12 72 ASP A O 1
ATOM 558 N N . THR A 1 73 ? 33.294 -2.003 -10.275 1.00 71.62 73 THR A N 1
ATOM 559 C CA . THR A 1 73 ? 33.562 -3.180 -11.126 1.00 71.62 73 THR A CA 1
ATOM 560 C C . THR A 1 73 ? 32.919 -4.470 -10.599 1.00 71.62 73 THR A C 1
ATOM 562 O O . THR A 1 73 ? 32.799 -5.441 -11.344 1.00 71.62 73 THR A O 1
ATOM 565 N N . GLU A 1 74 ? 32.534 -4.509 -9.323 1.00 77.56 74 GLU A N 1
ATOM 566 C CA . GLU A 1 74 ? 32.024 -5.706 -8.641 1.00 77.56 74 GLU A CA 1
ATOM 567 C C . GLU A 1 74 ? 30.490 -5.690 -8.507 1.00 77.56 74 GLU A C 1
ATOM 569 O O . GLU A 1 74 ? 29.858 -6.731 -8.321 1.00 77.56 74 GLU A O 1
ATOM 574 N N . SER A 1 75 ? 29.882 -4.516 -8.660 1.00 80.06 75 SER A N 1
ATOM 575 C CA . SER A 1 75 ? 28.451 -4.272 -8.585 1.00 80.06 75 SER A CA 1
ATOM 576 C C . SER A 1 75 ? 27.788 -4.441 -9.946 1.00 80.06 75 SER A C 1
ATOM 578 O O . SER A 1 75 ? 28.263 -3.968 -10.978 1.00 80.06 75 SER A O 1
ATOM 580 N N . LEU A 1 76 ? 26.618 -5.076 -9.945 1.00 84.06 76 LEU A N 1
ATOM 581 C CA . LEU A 1 76 ? 25.780 -5.150 -11.136 1.00 84.06 76 LEU A CA 1
ATOM 582 C C . LEU A 1 76 ? 25.268 -3.753 -11.505 1.00 84.06 76 LEU A C 1
ATOM 584 O O . LEU A 1 76 ? 24.815 -3.001 -10.639 1.00 84.06 76 LEU A O 1
ATOM 588 N N . ALA A 1 77 ? 25.305 -3.430 -12.799 1.00 87.25 77 ALA A N 1
ATOM 589 C CA . ALA A 1 77 ? 24.680 -2.218 -13.308 1.00 87.25 77 ALA A CA 1
ATOM 590 C C . ALA A 1 77 ? 23.171 -2.237 -13.018 1.00 87.25 77 ALA A C 1
ATOM 592 O O . ALA A 1 77 ? 22.518 -3.283 -13.075 1.00 87.25 77 ALA A O 1
ATOM 593 N N . GLY A 1 78 ? 22.620 -1.070 -12.705 1.00 91.94 78 GLY A N 1
ATOM 594 C CA . GLY A 1 78 ? 21.232 -0.913 -12.304 1.00 91.94 78 GLY A CA 1
ATOM 595 C C . GLY A 1 78 ? 20.523 0.175 -13.093 1.00 91.94 78 GLY A C 1
ATOM 596 O O . GLY A 1 78 ? 21.100 1.214 -13.405 1.00 91.94 78 GLY A O 1
ATOM 597 N N . LEU A 1 79 ? 19.242 -0.051 -13.365 1.00 93.75 79 LEU A N 1
ATOM 598 C CA . LEU A 1 79 ? 18.329 0.920 -13.959 1.00 93.75 79 LEU A CA 1
ATOM 599 C C . LEU A 1 79 ? 17.311 1.354 -12.893 1.00 93.75 79 LEU A C 1
ATOM 601 O O . LEU A 1 79 ? 16.346 0.622 -12.643 1.00 93.75 79 LEU A O 1
ATOM 605 N N . PRO A 1 80 ? 17.513 2.506 -12.223 1.00 94.06 80 PRO A N 1
ATOM 606 C CA . PRO A 1 80 ? 16.576 2.998 -11.220 1.00 94.06 80 PRO A CA 1
ATOM 607 C C . PRO A 1 80 ? 15.250 3.426 -11.857 1.00 94.06 80 PRO A C 1
ATOM 609 O O . PRO A 1 80 ? 15.194 4.346 -12.675 1.00 94.06 80 PRO A O 1
ATOM 612 N N . LEU A 1 81 ? 14.159 2.789 -11.446 1.00 95.00 81 LEU A N 1
ATOM 613 C CA . LEU A 1 81 ? 12.798 3.118 -11.850 1.00 95.00 81 LEU A CA 1
ATOM 614 C C . LEU A 1 81 ? 12.013 3.737 -10.704 1.00 95.00 81 LEU A C 1
ATOM 616 O O . LEU A 1 81 ? 12.140 3.348 -9.544 1.00 95.00 81 LEU A O 1
ATOM 620 N N . GLY A 1 82 ? 11.164 4.691 -11.057 1.00 94.38 82 GLY A N 1
ATOM 621 C CA . GLY A 1 82 ? 10.201 5.342 -10.194 1.00 94.38 82 GLY A CA 1
ATOM 622 C C . GLY A 1 82 ? 8.788 4.937 -10.582 1.00 94.38 82 GLY A C 1
ATOM 623 O O . GLY A 1 82 ? 8.411 4.991 -11.749 1.00 94.38 82 GLY A O 1
ATOM 624 N N . VAL A 1 83 ? 7.994 4.571 -9.580 1.00 94.69 83 VAL A N 1
ATOM 625 C CA . VAL A 1 83 ? 6.550 4.358 -9.697 1.00 94.69 83 VAL A CA 1
ATOM 626 C C . VAL A 1 83 ? 5.834 5.515 -9.035 1.00 94.69 83 VAL A C 1
ATOM 628 O O . VAL A 1 83 ? 6.002 5.763 -7.829 1.00 94.69 83 VAL A O 1
ATOM 631 N N . LYS A 1 84 ? 4.996 6.178 -9.826 1.00 93.81 84 LYS A N 1
ATOM 632 C CA . LYS A 1 84 ? 4.084 7.230 -9.403 1.00 93.81 84 LYS A CA 1
ATOM 633 C C . LYS A 1 84 ? 2.644 6.728 -9.555 1.00 93.81 84 LYS A C 1
ATOM 635 O O . LYS A 1 84 ? 2.129 6.676 -10.670 1.00 93.81 84 LYS A O 1
ATOM 640 N N . PRO A 1 85 ? 1.987 6.326 -8.458 1.00 92.94 85 PRO A N 1
ATOM 641 C CA . PRO A 1 85 ? 0.571 5.971 -8.467 1.00 92.94 85 PRO A CA 1
ATOM 642 C C . PRO A 1 85 ? -0.285 7.136 -8.976 1.00 92.94 85 PRO A C 1
ATOM 644 O O . PRO A 1 85 ? -0.005 8.294 -8.664 1.00 92.94 85 PRO A O 1
ATOM 647 N N . MET A 1 86 ? -1.338 6.831 -9.732 1.00 93.00 86 MET A N 1
ATOM 648 C CA . MET A 1 86 ? -2.237 7.817 -10.336 1.00 93.00 86 MET A CA 1
ATOM 649 C C . MET A 1 86 ? -3.692 7.504 -9.985 1.00 93.00 86 MET A C 1
ATOM 651 O O . MET A 1 86 ? -4.066 6.342 -9.824 1.00 93.00 86 MET A O 1
ATOM 655 N N . ALA A 1 87 ? -4.526 8.540 -9.875 1.00 90.75 87 ALA A N 1
ATOM 656 C CA . ALA A 1 87 ? -5.960 8.350 -9.695 1.00 90.75 87 ALA A CA 1
ATOM 657 C C . ALA A 1 87 ? -6.545 7.556 -10.879 1.00 90.75 87 ALA A C 1
ATOM 659 O O . ALA A 1 87 ? -6.152 7.738 -12.038 1.00 90.75 87 ALA A O 1
ATOM 660 N N . HIS A 1 88 ? -7.483 6.659 -10.582 1.00 91.25 88 HIS A N 1
ATOM 661 C CA . HIS A 1 88 ? -8.116 5.786 -11.564 1.00 91.25 88 HIS A CA 1
ATOM 662 C C . HIS A 1 88 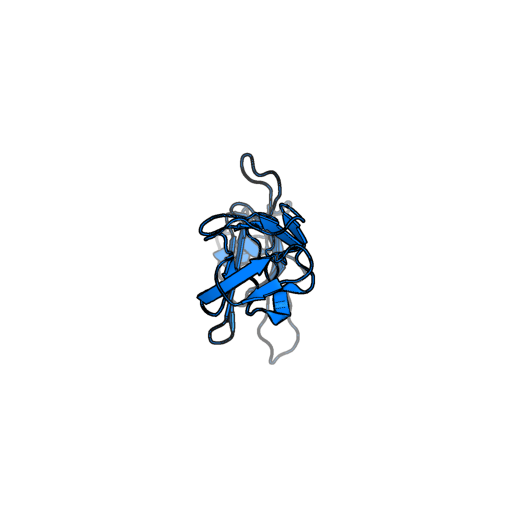? -9.626 5.738 -11.323 1.00 91.25 88 HIS A C 1
ATOM 664 O O . HIS A 1 88 ? -10.065 5.504 -10.198 1.00 91.25 88 HIS A O 1
ATOM 670 N N . GLY A 1 89 ? -10.419 5.955 -12.374 1.00 89.12 89 GLY A N 1
ATOM 671 C CA . GLY A 1 89 ? -11.880 5.979 -12.279 1.00 89.12 89 GLY A CA 1
ATOM 672 C C . GLY A 1 89 ? -12.394 7.050 -11.311 1.00 89.12 89 GLY A C 1
ATOM 673 O O . GLY A 1 89 ? -11.951 8.194 -11.351 1.00 89.12 89 GLY A O 1
ATOM 674 N N . SER A 1 90 ? -13.330 6.665 -10.445 1.00 89.38 90 SER A N 1
ATOM 675 C CA . SER A 1 90 ? -13.975 7.533 -9.451 1.00 89.38 90 SER A CA 1
ATOM 676 C C . SER A 1 90 ? -13.318 7.485 -8.064 1.00 89.38 90 SER A C 1
ATOM 678 O O . SER A 1 90 ? -13.960 7.833 -7.073 1.00 89.38 90 SER A O 1
ATOM 680 N N . ASN A 1 91 ? -12.074 7.009 -7.958 1.00 84.00 91 ASN A N 1
ATOM 681 C CA . ASN A 1 91 ? -11.389 6.906 -6.670 1.00 84.00 91 ASN A CA 1
ATOM 682 C C . ASN A 1 91 ? -11.209 8.292 -6.031 1.00 84.00 91 ASN A C 1
ATOM 684 O O . ASN A 1 91 ? -10.664 9.200 -6.656 1.00 84.00 91 ASN A O 1
ATOM 688 N N . SER A 1 92 ? -11.606 8.436 -4.764 1.00 84.00 92 SER A N 1
ATOM 689 C CA . SER A 1 92 ? -11.431 9.685 -4.005 1.00 84.00 92 SER A CA 1
ATOM 690 C C . SER A 1 92 ? -9.965 9.997 -3.686 1.00 84.00 92 SER A C 1
ATOM 692 O O . SER A 1 92 ? -9.607 11.158 -3.524 1.00 84.00 92 SER A O 1
ATOM 694 N N . TRP A 1 93 ? -9.118 8.967 -3.615 1.00 84.31 93 TRP A N 1
ATOM 695 C CA . TRP A 1 93 ? -7.690 9.074 -3.321 1.00 84.31 93 TRP A CA 1
ATOM 696 C C . TRP A 1 93 ? -6.892 8.162 -4.251 1.00 84.31 93 TRP A C 1
ATOM 698 O O . TRP A 1 93 ? -7.385 7.125 -4.697 1.00 84.31 93 TRP A O 1
ATOM 708 N N . THR A 1 94 ? -5.640 8.524 -4.520 1.00 82.88 94 THR A N 1
ATOM 709 C CA . THR A 1 94 ? -4.733 7.732 -5.363 1.00 82.88 94 THR A CA 1
ATOM 710 C C . THR A 1 94 ? -4.379 6.382 -4.729 1.00 82.88 94 THR A C 1
ATOM 712 O O . THR A 1 94 ? -4.301 5.373 -5.424 1.00 82.88 94 THR A O 1
ATOM 715 N N . TYR A 1 95 ? -4.170 6.361 -3.412 1.00 80.19 95 TYR A N 1
ATOM 716 C CA . TYR A 1 95 ? -3.983 5.160 -2.601 1.00 80.19 95 TYR A CA 1
ATOM 717 C C . TYR A 1 95 ? -4.363 5.469 -1.146 1.00 80.19 95 TYR A C 1
ATOM 719 O O . TYR A 1 95 ? -4.391 6.632 -0.742 1.00 80.19 95 TYR A O 1
ATOM 727 N N . ALA A 1 96 ? -4.641 4.429 -0.363 1.00 77.00 96 ALA A N 1
ATOM 728 C CA . ALA A 1 96 ? -4.846 4.508 1.080 1.00 77.00 96 ALA A CA 1
ATOM 729 C C . ALA A 1 96 ? -3.914 3.507 1.769 1.00 77.00 96 ALA A C 1
ATOM 731 O O . ALA A 1 96 ? -3.614 2.453 1.208 1.00 77.00 96 ALA A O 1
ATOM 732 N N . ILE A 1 97 ? -3.439 3.848 2.966 1.00 75.94 97 ILE A N 1
ATOM 733 C CA . ILE A 1 97 ? -2.572 2.987 3.773 1.00 75.94 97 ILE A CA 1
ATOM 734 C C . ILE A 1 97 ? -3.330 2.669 5.054 1.00 75.94 97 ILE A C 1
ATOM 736 O O . ILE A 1 97 ? -3.669 3.582 5.806 1.00 75.94 97 ILE A O 1
ATOM 740 N N . THR A 1 98 ? -3.583 1.386 5.302 1.00 70.38 98 THR A N 1
ATOM 741 C CA . THR A 1 98 ? -4.125 0.935 6.584 1.00 70.38 98 THR A CA 1
ATOM 742 C C . THR A 1 98 ? -2.958 0.747 7.553 1.00 70.38 98 THR A C 1
ATOM 744 O O . THR A 1 98 ? -2.109 -0.110 7.301 1.00 70.38 98 THR A O 1
ATOM 747 N N . PRO A 1 99 ? -2.860 1.540 8.633 1.00 67.38 99 PRO A N 1
ATOM 748 C CA . PRO A 1 99 ? -1.813 1.353 9.625 1.00 67.38 99 PRO A CA 1
ATOM 749 C C . PRO A 1 99 ? -1.996 0.020 10.359 1.00 67.38 99 PRO A C 1
ATOM 751 O O . PRO A 1 99 ? -3.116 -0.434 10.606 1.00 67.38 99 PRO A O 1
ATOM 754 N N . LEU A 1 100 ? -0.877 -0.591 10.742 1.00 65.38 100 LEU A N 1
ATOM 755 C CA . LEU A 1 100 ? -0.882 -1.743 11.635 1.00 65.38 100 LEU A CA 1
ATOM 756 C C . LEU A 1 100 ? -1.362 -1.288 13.024 1.00 65.38 100 LEU A C 1
ATOM 758 O O . LEU A 1 100 ? -0.811 -0.340 13.579 1.00 65.38 100 LEU A O 1
ATOM 762 N N . GLY A 1 101 ? -2.395 -1.939 13.566 1.00 64.94 101 GLY A N 1
ATOM 763 C CA . GLY A 1 101 ? -2.984 -1.607 14.875 1.00 64.94 101 GLY A CA 1
ATOM 764 C C . GLY A 1 101 ? -4.479 -1.266 14.864 1.00 64.94 101 GLY A C 1
ATOM 765 O O . GLY A 1 101 ? -5.076 -1.169 15.933 1.00 64.94 101 GLY A O 1
ATOM 766 N N . GLY A 1 102 ? -5.100 -1.154 13.683 1.00 69.94 102 GLY A N 1
ATOM 767 C CA . GLY A 1 102 ? -6.528 -0.848 13.522 1.00 69.94 102 GLY A CA 1
ATOM 768 C C . GLY A 1 102 ? -6.967 0.449 14.217 1.00 69.94 102 GLY A C 1
ATOM 769 O O . GLY A 1 102 ? -6.158 1.197 14.766 1.00 69.94 102 GLY A O 1
ATOM 770 N N . VAL A 1 103 ? -8.258 0.771 14.151 1.00 80.19 103 VAL A N 1
ATOM 771 C CA . VAL A 1 103 ? -8.792 1.931 14.878 1.00 80.19 103 VAL A CA 1
ATOM 772 C C . VAL A 1 103 ? -9.052 1.496 16.316 1.00 80.19 103 VAL A C 1
ATOM 774 O O . VAL A 1 103 ? -9.729 0.499 16.532 1.00 80.19 103 VAL A O 1
ATOM 777 N N . LEU A 1 104 ? -8.513 2.193 17.316 1.00 86.94 104 LEU A N 1
ATOM 778 C CA . LEU A 1 104 ? -8.814 1.848 18.707 1.00 86.94 104 LEU A CA 1
ATOM 779 C C . LEU A 1 104 ? -10.302 2.071 18.984 1.00 86.94 104 LEU A C 1
ATOM 781 O O . LEU A 1 104 ? -10.853 3.115 18.626 1.00 86.94 104 LEU A O 1
ATOM 785 N N . ALA A 1 105 ? -10.941 1.108 19.646 1.00 93.19 105 ALA A N 1
ATOM 786 C CA . ALA A 1 105 ? -12.282 1.312 20.164 1.00 93.19 105 ALA A CA 1
ATOM 787 C C . ALA A 1 105 ? -12.246 2.446 21.197 1.00 93.19 105 ALA A C 1
ATOM 789 O O . ALA A 1 105 ? -11.515 2.386 22.185 1.00 93.19 105 ALA A O 1
ATOM 790 N N . THR A 1 106 ? -13.033 3.491 20.964 1.00 95.56 106 THR A N 1
ATOM 791 C CA . THR A 1 106 ? -13.198 4.622 21.892 1.00 95.56 106 THR A CA 1
ATOM 792 C C . THR A 1 106 ? -14.587 4.646 22.511 1.00 95.56 106 THR A C 1
ATOM 794 O O . THR A 1 106 ? -14.804 5.320 23.516 1.00 95.56 106 THR A O 1
ATOM 797 N N . GLY A 1 107 ? -15.525 3.873 21.962 1.00 96.50 107 GLY A N 1
ATOM 798 C CA . GLY A 1 107 ? -16.847 3.683 22.536 1.00 96.50 107 GLY A CA 1
ATOM 799 C C . GLY A 1 107 ? -17.374 2.265 22.358 1.00 96.50 107 GLY A C 1
ATOM 800 O O . GLY A 1 107 ? -16.814 1.461 21.613 1.00 96.50 107 GLY A O 1
ATOM 801 N N . ALA A 1 108 ? -18.450 1.961 23.071 1.00 97.25 108 ALA A N 1
ATOM 802 C CA . ALA A 1 108 ? -19.149 0.687 23.002 1.00 97.25 108 ALA A CA 1
ATOM 803 C C . ALA A 1 108 ? -20.651 0.912 23.176 1.00 97.25 108 ALA A C 1
ATOM 805 O O . ALA A 1 108 ? -21.081 1.503 24.163 1.00 97.25 108 ALA A O 1
ATOM 806 N N . THR A 1 109 ? -21.449 0.434 22.228 1.00 97.69 109 THR A N 1
ATOM 807 C CA . THR A 1 109 ? -22.911 0.520 22.273 1.00 97.69 109 THR A CA 1
ATOM 808 C C . THR A 1 109 ? -23.488 -0.758 22.869 1.00 97.69 109 THR A C 1
ATOM 810 O O . THR A 1 109 ? -23.131 -1.855 22.436 1.00 97.69 109 THR A O 1
ATOM 813 N N . ALA A 1 110 ? -24.387 -0.623 23.843 1.00 96.56 110 ALA A N 1
ATOM 814 C CA . ALA A 1 110 ? -25.051 -1.744 24.496 1.00 96.56 110 ALA A CA 1
ATOM 815 C C . ALA A 1 110 ? -25.882 -2.578 23.510 1.00 96.56 110 ALA A C 1
ATOM 817 O O . ALA A 1 110 ? -26.564 -2.048 22.634 1.00 96.56 110 ALA A O 1
ATOM 818 N N . GLY A 1 111 ? -25.868 -3.896 23.695 1.00 96.31 111 GLY A N 1
ATOM 819 C CA . GLY A 1 111 ? -26.617 -4.850 22.881 1.00 96.31 111 GLY A CA 1
ATOM 820 C C . GLY A 1 111 ? -26.393 -6.281 23.361 1.00 96.31 111 GLY A C 1
ATOM 821 O O . GLY A 1 111 ? -25.709 -6.501 24.360 1.00 96.31 111 GLY A O 1
ATOM 822 N N . SER A 1 112 ? -26.938 -7.260 22.641 1.00 94.75 112 SER A N 1
ATOM 823 C CA . SER A 1 112 ? -26.801 -8.688 22.962 1.00 94.75 112 SER A CA 1
ATOM 824 C C . SER A 1 112 ? -26.399 -9.509 21.721 1.00 94.75 112 SER A C 1
ATOM 826 O O . SER A 1 112 ? -27.231 -10.254 21.204 1.00 94.75 112 SER A O 1
ATOM 828 N N . PRO A 1 113 ? -25.144 -9.418 21.238 1.00 95.81 113 PRO A N 1
ATOM 829 C CA . PRO A 1 113 ? -24.050 -8.579 21.737 1.00 95.81 113 PRO A CA 1
ATOM 830 C C . PRO A 1 113 ? -24.134 -7.123 21.244 1.00 95.81 113 PRO A C 1
ATOM 832 O O . PRO A 1 113 ? -24.824 -6.805 20.278 1.00 95.81 113 PRO A O 1
ATOM 835 N N . GLY A 1 114 ? -23.456 -6.231 21.957 1.00 95.94 114 GLY A N 1
ATOM 836 C CA . GLY A 1 114 ? -23.197 -4.848 21.579 1.00 95.94 114 GLY A CA 1
ATOM 837 C C . GLY A 1 114 ? -22.036 -4.727 20.592 1.00 95.94 114 GLY A C 1
ATOM 838 O O . GLY A 1 114 ? -21.422 -5.725 20.212 1.00 95.94 114 GLY A O 1
ATOM 839 N N . ALA A 1 115 ? -21.716 -3.495 20.203 1.00 95.62 115 ALA A N 1
ATOM 840 C CA . ALA A 1 115 ? -20.685 -3.201 19.206 1.00 95.62 115 ALA A CA 1
ATOM 841 C C . ALA A 1 115 ? -19.722 -2.108 19.681 1.00 95.62 115 ALA A C 1
ATOM 843 O O . ALA A 1 115 ? -20.136 -1.159 20.349 1.00 95.62 115 ALA A O 1
ATOM 844 N N . PHE A 1 116 ? -18.448 -2.221 19.305 1.00 96.31 116 PHE A N 1
ATOM 845 C CA . PHE A 1 116 ? -17.458 -1.167 19.522 1.00 96.31 116 PHE A CA 1
ATOM 846 C C . PHE A 1 116 ? -17.566 -0.082 18.452 1.00 96.31 116 PHE A C 1
ATOM 848 O O . PHE A 1 116 ? -17.916 -0.351 17.306 1.00 96.31 116 PHE A O 1
ATOM 855 N N . THR A 1 117 ? -17.266 1.153 18.843 1.00 93.62 117 THR A N 1
ATOM 856 C CA . THR A 1 117 ? -17.227 2.320 17.961 1.00 93.62 117 THR A CA 1
ATOM 857 C C . THR A 1 117 ? -15.846 2.976 18.015 1.00 93.62 117 THR A C 1
ATOM 859 O O . THR A 1 117 ? -15.247 3.019 19.097 1.00 93.62 117 THR A O 1
ATOM 862 N N . PRO A 1 118 ? -15.360 3.562 16.907 1.00 91.44 118 PRO A N 1
ATOM 863 C CA . PRO A 1 118 ? -16.013 3.654 15.593 1.00 91.44 118 PRO A CA 1
ATOM 864 C C . PRO A 1 118 ? -16.091 2.305 14.859 1.00 91.44 118 PRO A C 1
ATOM 866 O O . PRO A 1 118 ? -15.459 1.335 15.265 1.00 91.44 118 PRO A O 1
ATOM 869 N N . ASP A 1 119 ? -16.900 2.241 13.800 1.00 87.06 119 ASP A N 1
ATOM 870 C CA . ASP A 1 119 ? -17.019 1.027 12.988 1.00 87.06 119 ASP A CA 1
ATOM 871 C C . ASP A 1 119 ? -15.656 0.624 12.396 1.00 87.06 119 ASP A C 1
ATOM 873 O O . ASP A 1 119 ? -14.852 1.479 12.015 1.00 87.06 119 ASP A O 1
ATOM 877 N N . GLY A 1 120 ? -15.375 -0.679 12.375 1.00 82.00 120 GLY A N 1
ATOM 878 C CA . GLY A 1 120 ? -14.056 -1.217 12.023 1.00 82.00 120 GLY A CA 1
ATOM 879 C C . GLY A 1 120 ? -12.973 -1.057 13.102 1.00 82.00 120 GLY A C 1
ATOM 880 O O . GLY A 1 120 ? -11.800 -1.315 12.820 1.00 82.00 120 GLY A O 1
ATOM 881 N N . ALA A 1 121 ? -13.327 -0.642 14.324 1.00 89.81 121 ALA A N 1
ATOM 882 C CA . ALA A 1 121 ? -12.385 -0.614 15.435 1.00 89.81 121 ALA A CA 1
ATOM 883 C C . ALA A 1 121 ? -11.891 -2.017 15.824 1.00 89.81 121 ALA A C 1
ATOM 885 O O . ALA A 1 121 ? -12.644 -2.993 15.823 1.00 89.81 121 ALA A O 1
ATOM 886 N N . THR A 1 122 ? -10.619 -2.101 16.210 1.00 89.50 122 THR A N 1
ATOM 887 C CA . THR A 1 122 ? -10.027 -3.291 16.817 1.00 89.50 122 THR A CA 1
ATOM 888 C C . THR A 1 122 ? -10.748 -3.584 18.125 1.00 8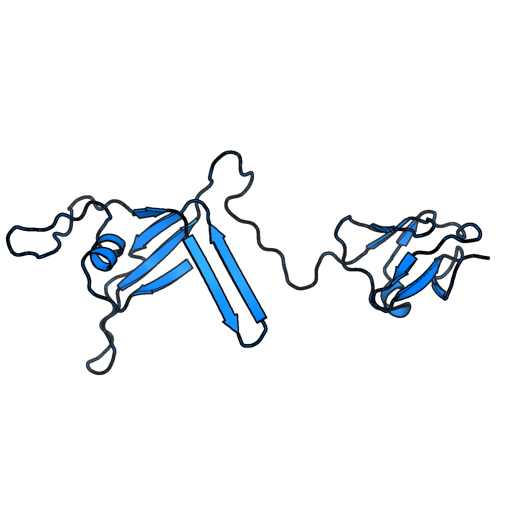9.50 122 THR A C 1
ATOM 890 O O . THR A 1 122 ? -10.823 -2.727 19.011 1.00 89.50 122 THR A O 1
ATOM 893 N N . VAL A 1 123 ? -11.262 -4.807 18.251 1.00 92.44 123 VAL A N 1
ATOM 894 C CA . VAL A 1 123 ? -11.898 -5.283 19.479 1.00 92.44 123 VAL A CA 1
ATOM 895 C C . VAL A 1 123 ? -10.862 -5.256 20.613 1.00 92.44 123 VAL A C 1
ATOM 897 O O . VAL A 1 123 ? -9.792 -5.850 20.457 1.00 92.44 123 VAL A O 1
ATOM 900 N N . PRO A 1 124 ? -11.144 -4.587 21.746 1.00 93.62 124 PRO A N 1
ATOM 901 C CA . PRO A 1 124 ? -10.282 -4.614 22.923 1.00 93.62 124 PRO A CA 1
ATOM 902 C C . PRO A 1 124 ? -9.962 -6.050 23.350 1.00 93.62 124 PRO A C 1
ATOM 904 O O . PRO A 1 124 ? -10.855 -6.895 23.417 1.00 93.62 124 PRO A O 1
ATOM 907 N N . ALA A 1 125 ? -8.682 -6.326 23.611 1.00 93.62 125 ALA A N 1
ATOM 908 C CA . ALA A 1 125 ? -8.195 -7.687 23.838 1.00 93.62 125 ALA A CA 1
ATOM 909 C C . ALA A 1 125 ? -8.814 -8.340 25.083 1.00 93.62 125 ALA A C 1
ATOM 911 O O . ALA A 1 125 ? -9.195 -9.505 25.031 1.00 93.62 125 ALA A O 1
ATOM 912 N N . ASP A 1 126 ? -8.937 -7.570 26.164 1.00 95.19 126 ASP A N 1
ATOM 913 C CA . ASP A 1 126 ? -9.407 -8.016 27.472 1.00 95.19 126 ASP A CA 1
ATOM 914 C C . ASP A 1 126 ? -10.138 -6.882 28.222 1.00 95.19 126 ASP A C 1
ATOM 916 O O . ASP A 1 126 ? -10.299 -5.764 27.721 1.00 95.19 126 ASP A O 1
ATOM 920 N N . LEU A 1 127 ? -10.619 -7.176 29.436 1.00 95.25 127 LEU A N 1
ATOM 921 C CA . LEU A 1 127 ? -11.351 -6.216 30.268 1.00 95.25 127 LEU A CA 1
ATOM 922 C C . LEU A 1 127 ? -10.494 -4.994 30.645 1.00 95.25 127 LEU A C 1
ATOM 924 O O . LEU A 1 127 ? -11.023 -3.889 30.767 1.00 95.25 127 LEU A O 1
ATOM 928 N N . GLY A 1 128 ? -9.180 -5.172 30.816 1.00 93.69 128 GLY A N 1
ATOM 929 C CA . GLY A 1 128 ? -8.251 -4.086 31.133 1.00 93.69 128 GLY A CA 1
ATOM 930 C C . GLY A 1 128 ? -8.120 -3.084 29.986 1.00 93.69 128 GLY A C 1
ATOM 931 O O . GLY A 1 128 ? -8.001 -1.880 30.224 1.00 93.69 128 GLY A O 1
ATOM 932 N N . ALA A 1 129 ? -8.243 -3.556 28.745 1.00 92.94 129 ALA A N 1
ATOM 933 C CA . ALA A 1 129 ? -8.236 -2.721 27.548 1.00 92.94 129 ALA A CA 1
ATOM 934 C C . ALA A 1 129 ? -9.493 -1.834 27.385 1.00 92.94 129 ALA A C 1
ATOM 936 O O . ALA A 1 129 ? -9.503 -0.955 26.524 1.00 92.94 129 ALA A O 1
ATOM 937 N N . LEU A 1 130 ? -10.540 -2.001 28.210 1.00 95.25 130 LEU A N 1
ATOM 938 C CA . LEU A 1 130 ? -11.754 -1.168 28.158 1.00 95.25 130 LEU A CA 1
ATOM 939 C C . LEU A 1 130 ? -11.639 0.172 28.900 1.00 95.25 130 LEU A C 1
ATOM 941 O O . LEU A 1 130 ? -12.568 0.976 28.845 1.00 95.25 130 LEU A O 1
ATOM 945 N N . ALA A 1 131 ? -10.523 0.447 29.582 1.00 91.44 131 ALA A N 1
ATOM 946 C CA . ALA A 1 131 ? -10.369 1.641 30.420 1.00 91.44 131 ALA A CA 1
ATOM 947 C C . ALA A 1 131 ? -10.614 2.972 29.675 1.00 91.44 131 ALA A C 1
ATOM 949 O O . ALA A 1 131 ? -11.087 3.935 30.276 1.00 91.44 131 ALA A O 1
ATOM 950 N N . SER A 1 132 ? -10.320 3.026 28.373 1.00 90.25 132 SER A N 1
ATOM 951 C CA . SER A 1 132 ? -10.542 4.199 27.515 1.00 90.25 132 SER A CA 1
ATOM 952 C C . SER A 1 132 ? -11.828 4.138 26.681 1.00 90.25 132 SER A C 1
ATOM 954 O O . SER A 1 132 ? -12.068 5.037 25.877 1.00 90.25 132 SER A O 1
ATOM 956 N N . VAL A 1 133 ? -12.640 3.086 26.826 1.00 96.12 133 VAL A N 1
ATOM 957 C CA . VAL A 1 133 ? -13.854 2.863 26.029 1.00 96.12 133 VAL A CA 1
ATOM 958 C C . VAL A 1 133 ? -15.064 3.458 26.742 1.00 96.12 133 VAL A C 1
ATOM 960 O O . VAL A 1 133 ? -15.403 3.061 27.858 1.00 96.12 133 VAL A O 1
ATOM 963 N N . ILE A 1 134 ? -15.757 4.381 26.077 1.00 96.75 134 ILE A N 1
ATOM 964 C CA . ILE A 1 134 ? -16.954 5.041 26.604 1.00 96.75 134 ILE A CA 1
ATOM 965 C C . ILE A 1 134 ? -18.201 4.206 26.285 1.00 96.75 134 ILE A C 1
ATOM 967 O O . ILE A 1 134 ? -18.571 4.016 25.125 1.00 96.75 134 ILE A O 1
ATOM 971 N N . ALA A 1 135 ? -18.885 3.725 27.319 1.00 96.75 135 ALA A N 1
ATOM 972 C CA . ALA A 1 135 ? -20.137 2.996 27.160 1.00 96.75 135 ALA A CA 1
ATOM 973 C C . ALA A 1 135 ? -21.295 3.914 26.728 1.00 96.75 135 ALA A C 1
ATOM 975 O O . ALA A 1 135 ? -21.467 5.016 27.249 1.00 96.75 135 ALA A O 1
ATOM 976 N N . THR A 1 136 ? -22.122 3.434 25.799 1.00 96.62 136 THR A N 1
ATOM 977 C CA . THR A 1 136 ? -23.358 4.073 25.338 1.00 96.62 136 THR A CA 1
ATOM 978 C C . THR A 1 136 ? -24.516 3.070 25.442 1.00 96.62 136 THR A C 1
ATOM 980 O O . THR A 1 136 ? -24.497 2.056 24.748 1.00 96.62 136 THR A O 1
ATOM 983 N N . PRO A 1 137 ? -25.539 3.316 26.280 1.00 96.31 137 PRO A N 1
ATOM 984 C CA . PRO A 1 137 ? -25.671 4.456 27.187 1.00 96.31 137 PRO A CA 1
ATOM 985 C C . PRO A 1 137 ? -24.611 4.442 28.302 1.00 96.31 137 PRO A C 1
ATOM 987 O O . PRO A 1 137 ? -24.045 3.397 28.618 1.00 96.31 137 PRO A O 1
ATOM 990 N N . THR A 1 138 ? -24.371 5.611 28.907 1.00 96.44 138 THR A N 1
ATOM 991 C CA . THR A 1 138 ? -23.481 5.770 30.074 1.00 96.44 138 THR A CA 1
ATOM 992 C C . THR A 1 138 ? -24.139 5.330 31.386 1.00 96.44 138 THR A C 1
ATOM 994 O O . THR A 1 138 ? -23.458 5.208 32.402 1.00 96.44 138 THR A O 1
ATOM 997 N N . ALA A 1 139 ? -25.449 5.067 31.378 1.00 96.06 139 ALA A N 1
ATOM 998 C CA . ALA A 1 139 ? -26.154 4.391 32.464 1.00 96.06 139 ALA A CA 1
ATOM 999 C C . ALA A 1 139 ? -25.842 2.886 32.476 1.00 96.06 139 ALA A C 1
ATOM 1001 O O . ALA A 1 139 ? -25.377 2.342 31.475 1.00 96.06 139 ALA A O 1
ATOM 1002 N N . ALA A 1 140 ? -26.129 2.215 33.596 1.00 97.44 140 ALA A N 1
ATOM 1003 C CA . ALA A 1 140 ? -26.008 0.763 33.694 1.00 97.44 140 ALA A CA 1
ATOM 1004 C C . ALA A 1 140 ? -26.761 0.079 32.547 1.00 97.44 140 ALA A C 1
ATOM 1006 O O . ALA A 1 140 ? -27.908 0.428 32.249 1.00 97.44 140 ALA A O 1
ATOM 1007 N N . TRP A 1 141 ? -26.095 -0.861 31.882 1.00 97.62 141 TRP A N 1
ATOM 1008 C CA . TRP A 1 141 ? -26.701 -1.608 30.789 1.00 97.62 141 TRP A CA 1
ATOM 1009 C C . TRP A 1 141 ? -27.780 -2.559 31.312 1.00 97.62 141 TRP A C 1
ATOM 1011 O O . TRP A 1 141 ? -27.703 -3.050 32.436 1.00 97.62 141 TRP A O 1
ATOM 1021 N N . ALA A 1 142 ? -28.803 -2.801 30.495 1.00 97.62 142 ALA A N 1
ATOM 1022 C CA . ALA A 1 142 ? -29.923 -3.662 30.849 1.00 97.62 142 ALA A CA 1
ATOM 1023 C C . ALA A 1 142 ? -29.513 -5.141 30.867 1.00 97.62 142 ALA A C 1
ATOM 1025 O O . ALA A 1 142 ? -28.612 -5.553 30.133 1.00 97.62 142 ALA A O 1
ATOM 1026 N N . THR A 1 143 ? -30.220 -5.948 31.660 1.00 97.44 143 THR A N 1
ATOM 1027 C CA . THR A 1 143 ? -29.971 -7.385 31.816 1.00 97.44 143 THR A CA 1
ATOM 1028 C C . THR A 1 143 ? -29.760 -8.091 30.468 1.00 97.44 143 THR A C 1
ATOM 1030 O O . THR A 1 143 ? -30.553 -7.947 29.536 1.00 97.44 143 THR A O 1
ATOM 1033 N N . GLY A 1 144 ? -28.675 -8.862 30.356 1.00 96.25 144 GLY A N 1
ATOM 1034 C CA . GLY A 1 144 ? -28.285 -9.599 29.147 1.00 96.25 144 GLY A C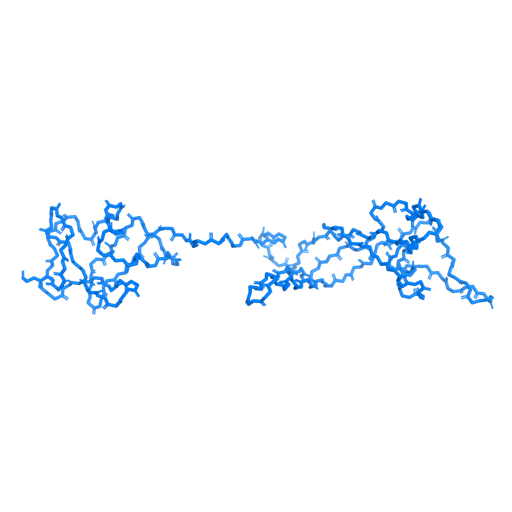A 1
ATOM 1035 C C . GLY A 1 144 ? -27.448 -8.805 28.133 1.00 96.25 144 GLY A C 1
ATOM 1036 O O . GLY A 1 144 ? -26.902 -9.398 27.189 1.00 96.25 144 GLY A O 1
ATOM 1037 N N . GLN A 1 145 ? -27.292 -7.491 28.310 1.00 98.25 145 GLN A N 1
ATOM 1038 C CA . GLN A 1 145 ? -26.452 -6.671 27.437 1.00 98.25 145 GLN A CA 1
ATOM 1039 C C . GLN A 1 145 ? -24.963 -6.861 27.753 1.00 98.25 145 GLN A C 1
ATOM 1041 O O . GLN A 1 145 ? -24.563 -6.956 28.915 1.00 98.25 145 GLN A O 1
ATOM 1046 N N . HIS A 1 146 ? -24.144 -6.963 26.707 1.00 98.06 146 HIS A N 1
ATOM 1047 C CA . HIS A 1 146 ? -22.699 -7.177 26.796 1.00 98.06 146 HIS A CA 1
ATOM 1048 C C . HIS A 1 146 ? -22.007 -6.894 25.461 1.00 98.06 146 HIS A C 1
ATOM 1050 O O . HIS A 1 146 ? -22.611 -7.060 24.408 1.00 98.06 146 HIS A O 1
ATOM 1056 N N . VAL A 1 147 ? -20.720 -6.562 25.497 1.00 97.75 147 VAL A N 1
ATOM 1057 C CA . VAL A 1 147 ? -19.796 -6.653 24.355 1.00 97.75 147 VAL A CA 1
ATOM 1058 C C . VAL A 1 147 ? -18.948 -7.920 24.474 1.00 97.75 147 VAL A C 1
ATOM 1060 O O . VAL A 1 147 ? -18.799 -8.471 25.568 1.00 97.75 147 VAL A O 1
ATOM 1063 N N . VAL A 1 148 ? -18.420 -8.398 23.347 1.00 97.62 148 VAL A N 1
ATOM 1064 C CA . VAL A 1 148 ? -17.503 -9.547 23.283 1.00 97.62 148 VAL A CA 1
ATOM 1065 C C . VAL A 1 148 ? -16.098 -9.034 22.992 1.00 97.62 148 VAL A C 1
ATOM 1067 O O . VAL A 1 148 ? -15.921 -8.238 22.074 1.00 97.62 148 VAL A O 1
ATOM 1070 N N . LEU A 1 149 ? -15.128 -9.466 23.791 1.00 96.12 149 LEU A N 1
ATOM 1071 C CA . LEU A 1 149 ? -13.731 -9.039 23.737 1.00 96.12 149 LEU A CA 1
ATOM 1072 C C . LEU A 1 149 ? -12.899 -9.935 22.810 1.00 96.12 149 LEU A C 1
ATOM 1074 O O . LEU A 1 149 ? -13.380 -10.959 22.318 1.00 96.12 149 LEU A O 1
ATOM 1078 N N . GLY A 1 150 ? -11.647 -9.546 22.559 1.00 92.69 150 GLY A N 1
ATOM 1079 C CA . GLY A 1 150 ? -10.731 -10.288 21.689 1.00 92.69 150 GLY A CA 1
ATOM 1080 C C . GLY A 1 150 ? -10.414 -11.700 22.199 1.00 92.69 150 GLY A C 1
ATOM 1081 O O . GLY A 1 150 ? -10.237 -12.613 21.397 1.00 92.69 150 GLY A O 1
ATOM 1082 N N . ASP A 1 151 ? -10.424 -11.899 23.518 1.00 94.00 151 ASP A N 1
ATOM 1083 C CA . ASP A 1 151 ? -10.291 -13.196 24.197 1.00 94.00 151 ASP A CA 1
ATOM 1084 C C . ASP A 1 151 ? -11.608 -14.004 24.278 1.00 94.00 151 ASP A C 1
ATOM 1086 O O . ASP A 1 151 ? -11.677 -15.028 24.961 1.00 94.00 151 ASP A O 1
ATOM 1090 N N . ALA A 1 152 ? -12.658 -13.552 23.583 1.00 94.81 152 ALA A N 1
ATOM 1091 C CA . ALA A 1 152 ? -14.028 -14.068 23.624 1.00 94.81 152 ALA A CA 1
ATOM 1092 C C . ALA A 1 152 ? -14.744 -13.939 24.985 1.00 94.81 152 ALA A C 1
ATOM 1094 O O . ALA A 1 152 ? -15.883 -14.407 25.128 1.00 94.81 152 ALA A O 1
ATOM 1095 N N . ALA A 1 153 ? -14.142 -13.272 25.975 1.00 96.88 153 ALA A N 1
ATOM 1096 C CA . ALA A 1 153 ? -14.830 -12.934 27.209 1.00 96.88 153 ALA A CA 1
ATOM 1097 C C . ALA A 1 153 ? -15.927 -11.892 26.950 1.00 96.88 153 ALA A C 1
ATOM 1099 O O . ALA A 1 153 ? -15.930 -11.149 25.966 1.00 96.88 153 ALA A O 1
ATOM 1100 N N . LYS A 1 154 ? -16.902 -11.847 27.857 1.00 97.88 154 LYS A N 1
ATOM 1101 C CA . LYS A 1 154 ? -17.987 -10.863 27.829 1.00 97.88 154 LYS A CA 1
ATOM 1102 C C . LYS A 1 154 ? -17.69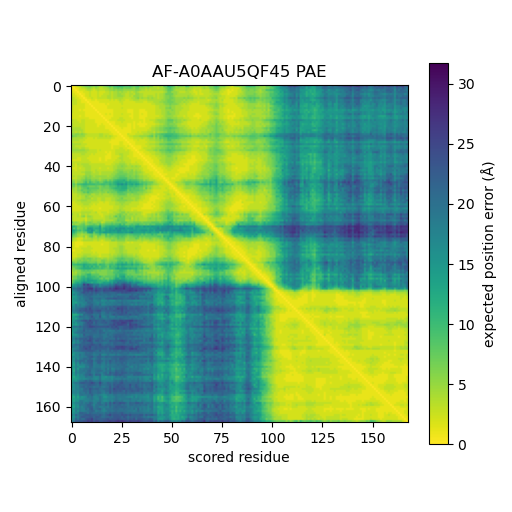4 -9.764 28.835 1.00 97.88 154 LYS A C 1
ATOM 1104 O O . LYS A 1 154 ? -17.233 -10.062 29.937 1.00 97.88 154 LYS A O 1
ATOM 1109 N N . ALA A 1 155 ? -18.033 -8.531 28.489 1.00 97.75 155 ALA A N 1
ATOM 1110 C CA . ALA A 1 155 ? -18.003 -7.406 29.413 1.00 97.75 155 ALA A CA 1
ATOM 1111 C C . ALA A 1 155 ? -19.239 -6.519 29.247 1.00 97.75 155 ALA A C 1
ATOM 1113 O O . ALA A 1 155 ? -19.817 -6.433 28.162 1.00 97.75 155 ALA A O 1
ATOM 1114 N N . HIS A 1 156 ? -19.641 -5.841 30.315 1.00 98.00 156 HIS A N 1
ATOM 1115 C CA . HIS A 1 156 ? -20.755 -4.898 30.312 1.00 98.00 156 HIS A CA 1
ATOM 1116 C C . HIS A 1 156 ? -20.428 -3.666 31.155 1.00 98.00 156 HIS A C 1
ATOM 1118 O O . HIS A 1 156 ? -19.547 -3.697 32.017 1.00 98.00 156 HIS A O 1
ATOM 1124 N N . TRP A 1 157 ? -21.150 -2.578 30.907 1.00 98.06 157 TRP A N 1
ATOM 1125 C CA . TRP A 1 157 ? -21.030 -1.354 31.686 1.00 98.06 157 TRP A CA 1
ATOM 1126 C C . TRP A 1 157 ? -22.020 -1.346 32.855 1.00 98.06 157 TRP A C 1
ATOM 1128 O O . TRP A 1 157 ? -23.228 -1.503 32.661 1.00 98.06 157 TRP A O 1
ATOM 1138 N N . THR A 1 158 ? -21.523 -1.120 34.071 1.00 96.44 158 THR A N 1
ATOM 1139 C CA . THR A 1 158 ? -22.329 -1.084 35.308 1.00 96.44 158 THR A CA 1
ATOM 1140 C C . THR A 1 158 ? -22.945 0.287 35.595 1.00 96.44 158 THR A C 1
ATOM 1142 O O . THR A 1 158 ? -23.592 0.473 36.623 1.00 96.44 158 THR A O 1
ATOM 1145 N N . GLY A 1 159 ? -22.718 1.277 34.727 1.00 95.06 159 GLY A N 1
ATOM 1146 C CA . GLY A 1 159 ? -23.041 2.684 34.984 1.00 95.06 159 GLY A CA 1
ATOM 1147 C C . GLY A 1 159 ? -21.872 3.469 35.582 1.00 95.06 159 GLY A C 1
ATOM 1148 O O . GLY A 1 159 ? -21.864 4.695 35.509 1.00 95.06 159 GLY A O 1
ATOM 1149 N N . THR A 1 160 ? -20.874 2.779 36.140 1.00 95.19 160 T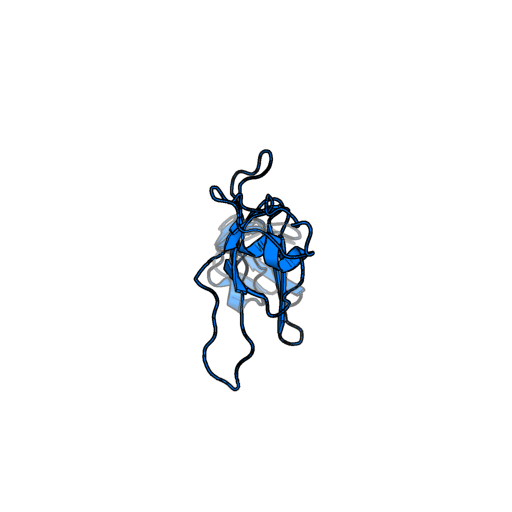HR A N 1
ATOM 1150 C CA . THR A 1 160 ? -19.687 3.402 36.751 1.00 95.19 160 THR A CA 1
ATOM 1151 C C . THR A 1 160 ? -18.370 2.761 36.327 1.00 95.19 160 THR A C 1
ATOM 1153 O O . THR A 1 160 ? -17.348 3.445 36.325 1.00 95.19 160 THR A O 1
ATOM 1156 N N . ALA A 1 161 ? -18.374 1.474 35.971 1.00 96.00 161 ALA A N 1
ATOM 1157 C CA . ALA A 1 161 ? -17.188 0.742 35.547 1.00 96.00 161 ALA A CA 1
ATOM 1158 C C . ALA A 1 161 ? -17.534 -0.372 34.550 1.00 96.00 161 ALA A C 1
ATOM 1160 O O . ALA A 1 161 ? -18.676 -0.822 34.443 1.00 96.00 161 ALA A O 1
ATOM 1161 N N . TRP A 1 162 ? -16.516 -0.850 33.839 1.00 97.69 162 TRP A N 1
ATOM 1162 C CA . TRP A 1 162 ? -16.606 -2.084 33.069 1.00 97.69 162 TRP A CA 1
ATOM 1163 C C . TRP A 1 162 ? -16.503 -3.291 34.004 1.00 97.69 162 TRP A C 1
ATOM 1165 O O . TRP A 1 162 ? -15.612 -3.352 34.851 1.00 97.69 162 TRP A O 1
ATOM 1175 N N . ALA A 1 163 ? -17.402 -4.257 33.839 1.00 97.44 163 ALA A N 1
ATOM 1176 C CA . ALA A 1 163 ? -17.424 -5.500 34.598 1.00 97.44 163 ALA A CA 1
ATOM 1177 C C . ALA A 1 163 ? -17.455 -6.714 33.665 1.00 97.44 163 ALA A C 1
ATOM 1179 O O . ALA A 1 163 ? -17.987 -6.656 32.555 1.00 97.44 163 ALA A O 1
ATOM 1180 N N . ALA A 1 164 ? -16.888 -7.827 34.128 1.00 97.25 164 ALA A N 1
ATOM 1181 C CA . ALA A 1 164 ? -16.925 -9.093 33.407 1.00 97.25 164 ALA A CA 1
ATOM 1182 C C . ALA A 1 164 ? -18.345 -9.685 33.381 1.00 97.25 164 ALA A C 1
ATOM 1184 O O . ALA A 1 164 ? -19.122 -9.537 34.324 1.00 97.25 164 ALA A O 1
ATOM 1185 N N . GLY A 1 165 ? -18.661 -10.411 32.311 1.00 96.62 165 GLY A N 1
ATOM 1186 C CA . GLY A 1 165 ? -19.940 -11.087 32.122 1.00 96.62 165 GLY A CA 1
ATOM 1187 C C . GLY A 1 165 ? -21.009 -10.218 31.460 1.00 96.62 165 GLY A C 1
ATOM 1188 O O . GLY A 1 165 ? -20.729 -9.164 30.890 1.00 96.62 165 GLY A O 1
ATOM 1189 N N . GLN A 1 166 ? -22.247 -10.705 31.508 1.00 96.94 166 GLN A N 1
ATOM 1190 C CA . GLN A 1 166 ? -23.428 -9.989 31.023 1.00 96.94 166 GLN A CA 1
ATOM 1191 C C . GLN A 1 166 ? -24.012 -9.133 32.142 1.00 96.94 166 GLN A C 1
ATOM 1193 O O . GLN A 1 166 ? -23.922 -9.521 33.307 1.00 96.94 166 GLN A O 1
ATOM 1198 N N . ALA A 1 167 ? -24.627 -8.008 31.783 1.00 95.44 167 ALA A N 1
ATOM 1199 C CA . ALA A 1 167 ? -25.366 -7.203 32.745 1.00 95.44 167 ALA A CA 1
ATOM 1200 C C . ALA A 1 167 ? -26.477 -8.035 33.406 1.00 95.44 167 ALA A C 1
ATOM 1202 O O . ALA A 1 167 ? -27.128 -8.847 32.734 1.00 95.44 167 ALA A O 1
ATOM 1203 N N . VAL A 1 168 ? -26.673 -7.829 34.710 1.00 88.81 168 VAL A N 1
ATOM 1204 C CA . VAL A 1 168 ? -27.686 -8.497 35.544 1.00 88.81 168 VAL A CA 1
ATOM 1205 C C . VAL A 1 168 ? -28.775 -7.530 35.962 1.00 88.81 168 VAL A C 1
ATOM 1207 O O . VAL A 1 168 ? -28.441 -6.385 36.331 1.00 88.81 168 VAL A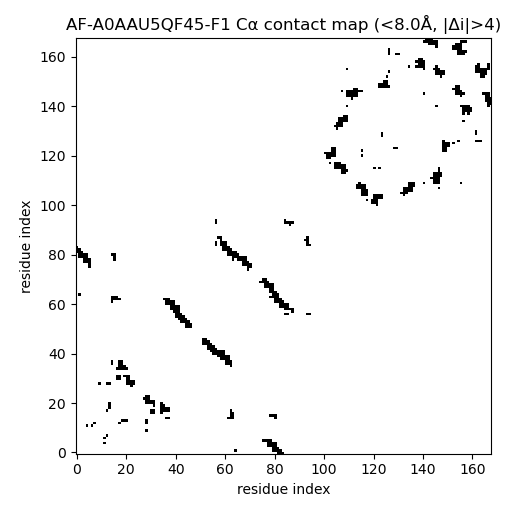 O 1
#

Secondary structure (DSSP, 8-state):
-EEEE---SHHHHHHHH-TTPPBPTTS-BPPPSSPPPEEEEEEEEEEETTEEEEEEEEEEEEEE-SS-B---SSSPPBEEEEEEE---TT-SSS-----TT-EEP-EEE-STT-EEESTTEEPPSSSGGGGGPEEESSSPPPTT--EE-TTS-EEEE-SSSEEES---

pLDDT: mean 91.21, std 6.94, range [64.94, 98.25]

Nearest PDB structures (foldseek):
  9d94-assembly1_Jb  TM=8.668E-01  e=4.151E-05  Mycobacterium phage Bxb1
  9d94-assembly1_Jh  TM=8.600E-01  e=1.463E-04  Mycobacterium phage Bxb1
  9d9l-assembly1_L  TM=7.057E-01  e=6.950E-05  Mycobacterium phage Bxb1
  9d94-assembly1_Jk  TM=7.510E-01  e=1.948E-04  Mycobacterium phage Bxb1
  9d94-assembly1_Jl  TM=6.181E-01  e=1.164E-04  Mycobacterium phage Bxb1

Radius of gyration: 27.12 Å; Cα contacts (8 Å, |Δi|>4): 337; chains: 1; bounding box: 64×28×74 Å

Solvent-accessible surface area (backbone atoms only — not comparable to full-atom values): 9620 Å² total; per-residue (Å²): 91,75,52,67,42,70,62,89,45,75,67,48,47,21,42,47,48,8,56,74,38,47,74,43,99,87,70,47,77,44,74,47,97,79,56,38,62,32,77,42,63,46,78,48,76,48,76,56,89,91,47,74,49,73,49,75,26,85,27,21,41,32,29,50,62,54,72,74,42,70,84,51,97,87,49,76,53,29,44,32,30,26,47,44,69,35,70,53,92,89,52,93,56,57,72,86,82,83,68,90,77,60,43,70,41,48,25,33,39,70,28,82,69,26,48,60,27,52,84,82,32,40,64,42,54,47,80,78,60,44,80,71,39,46,52,39,68,60,54,51,47,57,68,59,19,16,35,68,32,61,73,69,47,42,31,23,46,65,46,83,49,82,41,80,39,58,26,114

Sequence (168 aa):
MTFTLQQFDTAALRLYFGANSPILPDGSVGVPTNPEPTQSGFLAIFVDGENHFAFYAPRSEIYRADDMAIADTESLAGLPLGVKPMAHGSNSWTYAITPLGGVLATGATAGSPGAFTPDGATVPADLGALASVIATPTAAWATGQHVVLGDAAKAHWTGTAWAAGQAV